Protein AF-A0A945ZRH5-F1 (afdb_monomer_lite)

Radius of gyration: 17.58 Å; chains: 1; bounding box: 38×45×38 Å

Structure (mmCIF, N/CA/C/O backbone):
data_AF-A0A945ZRH5-F1
#
_entry.id   AF-A0A945ZRH5-F1
#
loop_
_atom_site.group_PDB
_atom_site.id
_atom_site.type_symbol
_atom_site.label_atom_id
_atom_site.label_alt_id
_atom_site.label_comp_id
_atom_site.label_asym_id
_atom_site.label_entity_id
_atom_site.label_seq_id
_atom_site.pdbx_PDB_ins_code
_atom_site.Cartn_x
_atom_site.Cartn_y
_atom_site.Cartn_z
_atom_site.occupancy
_atom_site.B_iso_or_equiv
_atom_site.auth_seq_id
_atom_site.auth_comp_id
_atom_site.auth_asym_id
_atom_site.auth_atom_id
_atom_site.pdbx_PDB_model_num
ATOM 1 N N . MET A 1 1 ? 7.226 34.329 3.797 1.00 60.56 1 MET A N 1
ATOM 2 C CA . MET A 1 1 ? 7.108 33.212 4.760 1.00 60.56 1 MET A CA 1
ATOM 3 C C . MET A 1 1 ? 8.345 32.345 4.634 1.00 60.56 1 MET A C 1
ATOM 5 O O . MET A 1 1 ? 8.790 32.135 3.513 1.00 60.56 1 MET A O 1
ATOM 9 N N . GLN A 1 2 ? 8.923 31.903 5.750 1.00 81.62 2 GLN A N 1
ATOM 10 C CA . GLN A 1 2 ? 10.056 30.974 5.745 1.00 81.62 2 GLN A CA 1
ATOM 11 C C . GLN A 1 2 ? 9.517 29.561 5.473 1.00 81.62 2 GLN A C 1
ATOM 13 O O . GLN A 1 2 ? 8.526 29.160 6.083 1.00 81.62 2 GLN A O 1
ATOM 18 N N . ARG A 1 3 ? 10.103 28.850 4.506 1.00 89.69 3 ARG A N 1
ATOM 19 C CA . ARG A 1 3 ? 9.696 27.493 4.120 1.00 89.69 3 ARG A CA 1
ATOM 20 C C . ARG A 1 3 ? 10.306 26.486 5.099 1.00 89.69 3 ARG A C 1
ATOM 22 O O . ARG A 1 3 ? 11.506 26.534 5.347 1.00 89.69 3 ARG A O 1
ATOM 29 N N . THR A 1 4 ? 9.484 25.595 5.646 1.00 91.94 4 THR A N 1
ATOM 30 C CA . THR A 1 4 ? 9.933 24.447 6.450 1.00 91.94 4 THR A CA 1
ATOM 31 C C . THR A 1 4 ? 10.065 23.240 5.531 1.00 91.94 4 THR A C 1
ATOM 33 O O . THR A 1 4 ? 9.104 22.893 4.846 1.00 91.94 4 THR A O 1
ATOM 36 N N . GLU A 1 5 ? 11.237 22.609 5.499 1.00 94.75 5 GLU A N 1
ATOM 37 C CA . GLU A 1 5 ? 11.437 21.376 4.731 1.00 94.75 5 GLU A CA 1
ATOM 38 C C . GLU A 1 5 ? 10.861 20.162 5.471 1.00 94.75 5 GLU A C 1
ATOM 40 O O . GLU A 1 5 ? 10.885 20.112 6.702 1.00 94.75 5 GLU A O 1
ATOM 45 N N . ILE A 1 6 ? 10.372 19.168 4.719 1.00 94.12 6 ILE A N 1
ATOM 46 C CA . ILE A 1 6 ? 9.745 17.948 5.264 1.00 94.12 6 ILE A CA 1
ATOM 47 C C . ILE A 1 6 ? 10.688 17.204 6.219 1.00 94.12 6 ILE A C 1
ATOM 49 O O . ILE A 1 6 ? 10.257 16.740 7.273 1.00 94.12 6 ILE A O 1
ATOM 53 N N . GLU A 1 7 ? 11.979 17.151 5.884 1.00 94.31 7 GLU A N 1
ATOM 54 C CA . GLU A 1 7 ? 13.015 16.486 6.682 1.00 94.31 7 GLU A CA 1
ATOM 55 C C . GLU A 1 7 ? 13.052 16.979 8.136 1.00 94.31 7 GLU A C 1
ATOM 57 O O . GLU A 1 7 ? 13.271 16.191 9.050 1.00 94.31 7 GLU A O 1
ATOM 62 N N . GLN A 1 8 ? 12.750 18.260 8.376 1.00 95.12 8 GLN A N 1
ATOM 63 C CA . GLN A 1 8 ? 12.762 18.836 9.725 1.00 95.12 8 GLN A CA 1
ATOM 64 C C . GLN A 1 8 ? 11.660 18.266 10.629 1.00 95.12 8 GLN A C 1
ATOM 66 O O . GLN A 1 8 ? 11.777 18.331 11.851 1.00 95.12 8 GLN A O 1
ATOM 71 N N . LEU A 1 9 ? 10.579 17.740 10.048 1.00 94.19 9 LEU A N 1
ATOM 72 C CA . LEU A 1 9 ? 9.481 17.117 10.790 1.00 94.19 9 LEU A CA 1
ATOM 73 C C . LEU A 1 9 ? 9.654 15.599 10.914 1.00 94.19 9 LEU A C 1
ATOM 75 O O . LEU A 1 9 ? 9.133 15.005 11.860 1.00 94.19 9 LEU A O 1
ATOM 79 N N . GLY A 1 10 ? 10.353 14.977 9.961 1.00 94.94 10 GLY A N 1
ATOM 80 C CA . GLY A 1 10 ? 10.359 13.528 9.787 1.00 94.94 10 GLY A CA 1
ATOM 81 C C . GLY A 1 10 ? 8.971 12.972 9.445 1.00 94.94 10 GLY A C 1
ATOM 82 O O . GLY A 1 10 ? 7.972 13.693 9.412 1.00 94.94 10 GLY A O 1
ATOM 83 N N . GLU A 1 11 ? 8.897 11.666 9.208 1.00 91.81 11 GLU A N 1
ATOM 84 C CA . GLU A 1 11 ? 7.663 10.988 8.791 1.00 91.81 11 GLU A CA 1
ATOM 85 C C . GLU A 1 11 ? 6.545 11.120 9.835 1.00 91.81 11 GLU A C 1
ATOM 87 O O . GLU A 1 11 ? 5.513 11.740 9.580 1.00 91.81 11 GLU A O 1
ATOM 92 N N . PHE A 1 12 ? 6.774 10.630 11.057 1.00 92.31 12 PHE A N 1
ATOM 93 C CA . PHE A 1 12 ? 5.757 10.656 12.112 1.00 92.31 12 PHE A CA 1
ATOM 94 C C . PHE A 1 12 ? 5.356 12.077 12.529 1.00 92.31 12 PHE A C 1
ATOM 96 O O . PHE A 1 12 ? 4.213 12.317 12.922 1.00 92.31 12 PHE A O 1
ATOM 103 N N . GLY A 1 13 ? 6.288 13.035 12.469 1.00 94.50 13 GLY A N 1
ATOM 104 C CA . GLY A 1 13 ? 5.987 14.438 12.744 1.00 94.50 13 GLY A CA 1
ATOM 105 C C . GLY A 1 13 ? 5.123 15.060 11.651 1.00 94.50 13 GLY A C 1
ATOM 106 O O . GLY A 1 13 ? 4.170 15.776 11.966 1.00 94.50 13 GLY A O 1
ATOM 107 N N . LEU A 1 14 ? 5.406 14.744 10.384 1.00 95.62 14 LEU A N 1
ATOM 108 C CA . LEU A 1 14 ? 4.591 15.175 9.255 1.00 95.62 14 LEU A CA 1
ATOM 109 C C . LEU A 1 14 ? 3.185 14.566 9.316 1.00 95.62 14 LEU A C 1
ATOM 111 O O . LEU A 1 14 ? 2.218 15.318 9.213 1.00 95.62 14 LEU A O 1
ATOM 115 N N . ILE A 1 15 ? 3.064 13.254 9.553 1.00 94.19 15 ILE A N 1
ATOM 116 C CA . ILE A 1 15 ? 1.767 12.569 9.680 1.00 94.19 15 ILE A CA 1
ATOM 117 C C . ILE A 1 15 ? 0.928 13.250 10.758 1.00 94.19 15 ILE A C 1
ATOM 119 O O . ILE A 1 15 ? -0.155 13.742 10.454 1.00 94.19 15 ILE A O 1
ATOM 123 N N . ARG A 1 16 ? 1.454 13.384 11.986 1.00 93.31 16 ARG A N 1
ATOM 124 C CA . ARG A 1 16 ? 0.735 14.064 13.077 1.00 93.31 16 ARG A CA 1
ATOM 125 C C . ARG A 1 16 ? 0.287 15.467 12.683 1.00 93.31 16 ARG A C 1
ATOM 127 O O . ARG A 1 16 ? -0.853 15.837 12.935 1.00 93.31 16 ARG A O 1
ATOM 134 N N . ARG A 1 17 ? 1.162 16.253 12.047 1.00 94.75 17 ARG A N 1
ATOM 135 C CA . ARG A 1 17 ? 0.835 17.624 11.630 1.00 94.75 17 ARG A CA 1
ATOM 136 C C . ARG A 1 17 ? -0.300 17.667 10.604 1.00 94.75 17 ARG A C 1
ATOM 138 O O . ARG A 1 17 ? -1.128 18.574 10.672 1.00 94.75 17 ARG A O 1
ATOM 145 N N . LEU A 1 18 ? -0.317 16.738 9.650 1.00 95.56 18 LEU A N 1
ATOM 146 C CA . LEU A 1 18 ? -1.330 16.685 8.594 1.00 95.56 18 LEU A CA 1
ATOM 147 C C . LEU A 1 18 ? -2.671 16.139 9.092 1.00 95.56 18 LEU A C 1
ATOM 149 O O . LEU A 1 18 ? -3.709 16.507 8.547 1.00 95.56 18 LEU A O 1
ATOM 153 N N . THR A 1 19 ? -2.664 15.293 10.123 1.00 95.00 19 THR A N 1
ATOM 154 C CA . THR A 1 19 ? -3.865 14.573 10.568 1.00 95.00 19 THR A CA 1
ATOM 155 C C . THR A 1 19 ? -4.465 15.084 11.876 1.00 95.00 19 THR A C 1
ATOM 157 O O . THR A 1 19 ? -5.586 14.703 12.196 1.00 95.00 19 THR A O 1
ATOM 160 N N . GLN A 1 20 ? -3.799 16.003 12.588 1.00 93.94 20 GLN A N 1
ATOM 161 C CA . GLN A 1 20 ? -4.254 16.532 13.889 1.00 93.94 20 GLN A CA 1
ATOM 162 C C . GLN A 1 20 ? -5.676 17.125 13.890 1.00 93.94 20 GLN A C 1
ATOM 164 O O . GLN A 1 20 ? -6.364 17.055 14.903 1.00 93.94 20 GLN A O 1
ATOM 169 N N . GLU A 1 21 ? -6.129 17.693 12.769 1.00 93.81 21 GLU A N 1
ATOM 170 C CA . GLU A 1 21 ? -7.463 18.305 12.659 1.00 93.81 21 GLU A CA 1
ATOM 171 C C . GLU A 1 21 ? -8.535 17.333 12.132 1.00 93.81 21 GLU A C 1
ATOM 173 O O . GLU A 1 21 ? -9.714 17.689 12.045 1.00 93.81 21 GLU A O 1
ATOM 178 N N . ILE A 1 22 ? -8.154 16.105 11.759 1.00 92.69 22 ILE A N 1
ATOM 179 C CA . ILE A 1 22 ? -9.091 15.107 11.239 1.00 92.69 22 ILE A CA 1
ATOM 180 C C . ILE A 1 22 ? -9.942 14.588 12.396 1.00 92.69 22 ILE A C 1
ATOM 182 O O . ILE A 1 22 ? -9.452 13.959 13.330 1.00 92.69 22 ILE A O 1
ATOM 186 N N . LYS A 1 23 ? -11.252 14.824 12.310 1.00 90.69 23 LYS A N 1
ATOM 187 C CA . LYS A 1 23 ? -12.239 14.310 13.265 1.00 90.69 23 LYS A CA 1
ATOM 188 C C . LYS A 1 23 ? -12.985 13.135 12.654 1.00 90.69 23 LYS A C 1
ATOM 190 O O . LYS A 1 23 ? -13.409 13.207 11.500 1.00 90.69 23 LYS A O 1
ATOM 195 N N . HIS A 1 24 ? -13.198 12.079 13.435 1.00 89.50 24 HIS A N 1
ATOM 196 C CA . HIS A 1 24 ? -14.078 10.986 13.030 1.00 89.50 24 HIS A CA 1
ATOM 197 C C . HIS A 1 24 ? -15.506 11.515 12.874 1.00 89.50 24 HIS A C 1
ATOM 199 O O . HIS A 1 24 ? -16.098 12.024 13.823 1.00 89.50 24 HIS A O 1
ATOM 205 N N . GLN A 1 25 ? -16.034 11.434 11.654 1.00 92.44 25 GLN A N 1
ATOM 206 C CA . GLN A 1 25 ? -17.403 11.856 11.345 1.00 92.44 25 GLN A CA 1
ATOM 207 C C . GLN A 1 25 ? -18.384 10.686 11.375 1.00 92.44 25 GLN A C 1
ATOM 209 O O . GLN A 1 25 ? -19.549 10.867 11.717 1.00 92.44 25 GLN A O 1
ATOM 214 N N . GLN A 1 26 ? -17.918 9.495 11.004 1.00 94.12 26 GLN A N 1
ATOM 215 C CA . GLN A 1 26 ? -18.732 8.289 10.956 1.00 94.12 26 GLN A CA 1
ATOM 216 C C . GLN A 1 26 ? -18.582 7.527 12.267 1.00 94.12 26 GLN A C 1
ATOM 218 O O . GLN A 1 26 ? -17.465 7.242 12.696 1.00 94.12 26 GLN A O 1
ATOM 223 N N . SER A 1 27 ? -19.704 7.160 12.886 1.00 94.00 27 SER A N 1
ATOM 224 C CA . SER A 1 27 ? -19.705 6.366 14.121 1.00 94.00 27 SER A CA 1
ATOM 225 C C . SER A 1 27 ? -19.140 4.958 13.926 1.00 94.00 27 SER A C 1
ATOM 227 O O . SER A 1 27 ? -18.748 4.324 14.897 1.00 94.00 27 SER A O 1
ATOM 229 N N . SER A 1 28 ? -19.093 4.473 12.682 1.00 95.94 28 SER A N 1
ATOM 230 C CA . SER A 1 28 ? -18.474 3.196 12.329 1.00 95.94 28 SER A CA 1
ATOM 231 C C . SER A 1 28 ? -16.945 3.238 12.337 1.00 95.94 28 SER A C 1
ATOM 233 O O . SER A 1 28 ? -16.319 2.187 12.302 1.00 95.94 28 SER A O 1
ATOM 235 N N . THR A 1 29 ? -16.300 4.407 12.384 1.00 95.69 29 THR A N 1
ATOM 236 C CA . THR A 1 29 ? -14.836 4.476 12.487 1.00 95.69 29 THR A CA 1
ATOM 237 C C . THR A 1 29 ? -14.397 4.137 13.913 1.00 95.69 29 THR A C 1
ATOM 239 O O . THR A 1 29 ? -14.517 4.966 14.811 1.00 95.69 29 THR A O 1
ATOM 242 N N . LEU A 1 30 ? -13.876 2.923 14.115 1.00 94.19 30 LEU A N 1
ATOM 243 C CA . LEU A 1 30 ? -13.367 2.459 15.412 1.00 94.19 30 LEU A CA 1
ATOM 244 C C . LEU A 1 30 ? -11.915 2.891 15.643 1.00 94.19 30 LEU A C 1
ATOM 246 O O . LEU A 1 30 ? -11.547 3.234 16.764 1.00 94.19 30 LEU A O 1
ATOM 250 N N . LEU A 1 31 ? -11.106 2.875 14.581 1.00 94.25 31 LEU A N 1
ATOM 251 C CA . LEU A 1 31 ? -9.716 3.330 14.573 1.00 94.25 31 LEU A CA 1
ATOM 252 C C . LEU A 1 31 ? -9.433 4.046 13.249 1.00 94.25 31 LEU A C 1
ATOM 254 O O . LEU A 1 31 ? -9.740 3.511 12.184 1.00 94.25 31 LEU A O 1
ATOM 258 N N . GLY A 1 32 ? -8.881 5.258 13.319 1.00 91.81 32 GLY A N 1
ATOM 259 C CA . GLY A 1 32 ? -8.431 6.011 12.146 1.00 91.81 32 GLY A CA 1
ATOM 260 C C . GLY A 1 32 ? -6.910 6.092 12.059 1.00 91.81 32 GLY A C 1
ATOM 261 O O . GLY A 1 32 ? -6.226 5.093 12.223 1.00 91.81 32 GLY A O 1
ATOM 262 N N . VAL A 1 33 ? -6.379 7.287 11.788 1.00 91.00 33 VAL A N 1
ATOM 263 C CA . VAL A 1 33 ? -4.933 7.502 11.620 1.00 91.00 33 VAL A CA 1
ATOM 264 C C . VAL A 1 33 ? -4.176 7.216 12.919 1.00 91.00 33 VAL A C 1
ATOM 266 O O . VAL A 1 33 ? -4.522 7.781 13.956 1.00 91.00 33 VAL A O 1
ATOM 269 N N . GLY A 1 34 ? -3.088 6.445 12.836 1.00 83.06 34 GLY A N 1
ATOM 270 C CA . GLY A 1 34 ? -2.119 6.300 13.930 1.00 83.06 34 GLY A CA 1
ATOM 271 C C . GLY A 1 34 ? -1.569 4.891 14.149 1.00 83.06 34 GLY A C 1
ATOM 272 O O . GLY A 1 34 ? -0.641 4.754 14.938 1.00 83.06 34 GLY A O 1
ATOM 273 N N . ASP A 1 35 ? -2.119 3.893 13.463 1.00 88.94 35 ASP A N 1
ATOM 274 C CA . ASP A 1 35 ? -1.699 2.486 13.506 1.00 88.94 35 ASP A CA 1
ATOM 275 C C . ASP A 1 35 ? -1.499 1.953 12.072 1.00 88.94 35 ASP A C 1
ATOM 277 O O . ASP A 1 35 ? -1.723 2.705 11.116 1.00 88.94 35 ASP A O 1
ATOM 281 N N . ASP A 1 36 ? -1.128 0.679 11.915 1.00 93.19 36 ASP A N 1
ATOM 282 C CA . ASP A 1 36 ? -0.828 0.057 10.608 1.00 93.19 3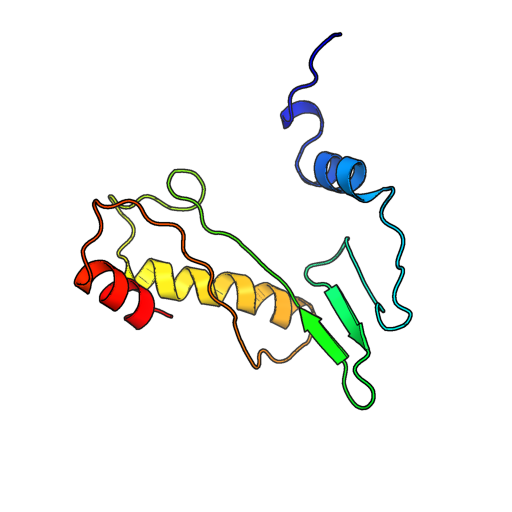6 ASP A CA 1
ATOM 283 C C . ASP A 1 36 ? -2.043 0.016 9.652 1.00 93.19 36 ASP A C 1
ATOM 285 O O . ASP A 1 36 ? -1.894 -0.063 8.435 1.00 93.19 36 ASP A O 1
ATOM 289 N N . ALA A 1 37 ? -3.273 0.088 10.174 1.00 96.12 37 ALA A N 1
ATOM 290 C CA . ALA A 1 37 ? -4.488 0.163 9.363 1.00 96.12 37 ALA A CA 1
ATOM 291 C C . ALA A 1 37 ? -5.646 0.861 10.094 1.00 96.12 37 ALA A C 1
ATOM 293 O O . ALA A 1 37 ? -5.697 0.929 11.323 1.00 96.12 37 ALA A O 1
ATOM 294 N N . ALA A 1 38 ? -6.647 1.312 9.335 1.00 96.25 38 ALA A N 1
ATOM 295 C CA . ALA A 1 38 ? -7.906 1.791 9.895 1.00 96.25 38 ALA A CA 1
ATOM 296 C C . ALA A 1 38 ? -8.871 0.627 10.166 1.00 96.25 38 ALA A C 1
ATOM 298 O O . ALA A 1 38 ? -8.906 -0.361 9.428 1.00 96.25 38 ALA A O 1
ATOM 299 N N . VAL A 1 39 ? -9.709 0.767 11.198 1.00 96.94 39 VAL A N 1
ATOM 300 C CA . VAL A 1 39 ? -10.720 -0.231 11.576 1.00 96.94 39 VAL A CA 1
ATOM 301 C C . VAL A 1 39 ? -12.112 0.381 11.489 1.00 96.94 39 VAL A C 1
ATOM 303 O O . VAL A 1 39 ? -12.413 1.390 12.130 1.00 96.94 39 VAL A O 1
ATOM 306 N N . ILE A 1 40 ? -12.976 -0.271 10.717 1.00 96.69 40 ILE A N 1
ATOM 307 C CA . ILE A 1 40 ? -14.355 0.134 10.465 1.00 96.69 40 ILE A CA 1
ATOM 308 C C . ILE A 1 40 ? -15.298 -0.943 11.007 1.00 96.69 40 ILE A C 1
ATOM 310 O O . ILE A 1 40 ? -15.141 -2.134 10.732 1.00 96.69 40 ILE A O 1
ATOM 314 N N . ASP A 1 41 ? -16.293 -0.521 11.776 1.00 96.19 41 ASP A N 1
ATOM 315 C CA . ASP A 1 41 ? -17.407 -1.353 12.202 1.00 96.19 41 ASP A CA 1
ATOM 316 C C . ASP A 1 41 ? -18.359 -1.604 11.026 1.00 96.19 41 ASP A C 1
ATOM 318 O O . ASP A 1 41 ? -18.893 -0.667 10.426 1.00 96.19 41 ASP A O 1
ATOM 322 N N . SER A 1 42 ? -18.566 -2.879 10.699 1.00 94.19 42 SER A N 1
ATOM 323 C CA . SER A 1 42 ? -19.508 -3.326 9.668 1.00 94.19 42 SER A CA 1
ATOM 324 C C . SER A 1 42 ? -20.633 -4.198 10.240 1.00 94.19 42 SER A C 1
ATOM 326 O O . SER A 1 42 ? -21.296 -4.919 9.496 1.00 94.19 42 SER A O 1
ATOM 328 N N . GLY A 1 43 ? -20.859 -4.139 11.558 1.00 93.50 43 GLY A N 1
ATOM 329 C CA . GLY A 1 43 ? -21.833 -4.959 12.274 1.00 93.50 43 GLY A CA 1
ATOM 330 C C . GLY A 1 43 ? -21.192 -6.235 12.811 1.00 93.50 43 GLY A C 1
ATOM 331 O O . GLY A 1 43 ? -20.399 -6.196 13.747 1.00 93.50 43 GLY A O 1
ATOM 332 N N . ASP A 1 44 ? -21.513 -7.384 12.214 1.00 91.69 44 ASP A N 1
ATOM 333 C CA . ASP A 1 44 ? -21.080 -8.697 12.726 1.00 91.69 44 ASP A CA 1
ATOM 334 C C . ASP A 1 44 ? -19.557 -8.907 12.677 1.00 91.69 44 ASP A C 1
ATOM 336 O O . ASP A 1 44 ? -19.009 -9.773 13.363 1.00 91.69 44 ASP A O 1
ATOM 340 N N . LYS A 1 45 ? -18.860 -8.134 11.839 1.00 92.81 45 LYS A N 1
ATOM 341 C CA . LYS A 1 45 ? -17.404 -8.161 11.690 1.00 92.81 45 LYS A CA 1
ATOM 342 C C . LYS A 1 45 ? -16.840 -6.747 11.630 1.00 92.81 45 LYS A C 1
ATOM 344 O O . LYS A 1 45 ? -17.545 -5.773 11.364 1.00 92.81 45 LYS A O 1
ATOM 349 N N . ARG A 1 46 ? -15.528 -6.658 11.826 1.00 95.56 46 ARG A N 1
ATOM 350 C CA . ARG A 1 46 ? -14.748 -5.441 11.596 1.00 95.56 46 ARG A CA 1
ATOM 351 C C . ARG A 1 46 ? -14.030 -5.553 10.262 1.00 95.56 46 ARG A C 1
ATOM 353 O O . ARG A 1 46 ? -13.479 -6.607 9.947 1.00 95.56 46 ARG A O 1
ATOM 360 N N . VAL A 1 47 ? -14.031 -4.464 9.511 1.00 96.75 47 VAL A N 1
ATOM 361 C CA . VAL A 1 47 ? -13.225 -4.311 8.303 1.00 96.75 47 VAL A CA 1
ATOM 362 C C . VAL A 1 47 ? -11.950 -3.580 8.691 1.00 96.75 47 VAL A C 1
ATOM 364 O O . VAL A 1 47 ? -12.009 -2.514 9.299 1.00 96.75 47 VAL A O 1
ATOM 367 N N . VAL A 1 48 ? -10.809 -4.167 8.347 1.00 97.50 48 VAL A N 1
ATOM 368 C CA . VAL A 1 48 ? -9.491 -3.550 8.511 1.00 97.50 48 VAL A CA 1
ATOM 369 C C . VAL A 1 48 ? -8.997 -3.156 7.129 1.00 97.50 48 VAL A C 1
ATOM 371 O O . VAL A 1 48 ? -9.020 -3.982 6.216 1.00 97.50 48 VAL A O 1
ATOM 374 N N . ILE A 1 49 ? -8.612 -1.894 6.964 1.00 96.44 49 ILE A N 1
ATOM 375 C CA . ILE A 1 49 ? -8.219 -1.330 5.674 1.00 96.44 49 ILE A CA 1
ATOM 376 C C . ILE A 1 49 ? -6.907 -0.560 5.806 1.00 96.44 49 ILE A C 1
ATOM 378 O O . ILE A 1 49 ? -6.797 0.366 6.608 1.00 96.44 49 ILE A O 1
ATOM 382 N N . SER A 1 50 ? -5.931 -0.948 4.992 1.00 96.00 50 SER A N 1
ATOM 383 C CA . SER A 1 50 ? -4.684 -0.217 4.770 1.00 96.00 50 SER A CA 1
ATOM 384 C C . SER A 1 50 ? -4.556 0.092 3.278 1.00 96.00 50 SER A C 1
ATOM 386 O O . SER A 1 50 ? -5.241 -0.508 2.442 1.00 96.00 50 SER A O 1
ATOM 388 N N . THR A 1 51 ? -3.721 1.068 2.951 1.00 95.31 51 THR A N 1
ATOM 389 C CA . THR A 1 51 ? -3.346 1.385 1.579 1.00 95.31 51 THR A CA 1
ATOM 390 C C . THR A 1 51 ? -1.911 1.867 1.556 1.00 95.31 51 THR A C 1
ATOM 392 O O . THR A 1 51 ? -1.559 2.805 2.262 1.00 95.31 51 THR A O 1
ATOM 395 N N . ASP A 1 52 ? -1.135 1.291 0.649 1.00 95.31 52 ASP A N 1
ATOM 396 C CA . ASP A 1 52 ? 0.273 1.616 0.489 1.00 95.31 52 ASP A CA 1
ATOM 397 C C . ASP A 1 52 ? 0.633 1.800 -0.986 1.00 95.31 52 ASP A C 1
ATOM 399 O O . ASP A 1 52 ? 0.057 1.161 -1.873 1.00 95.31 52 ASP A O 1
ATOM 403 N N . MET A 1 53 ? 1.588 2.689 -1.269 1.00 95.38 53 MET A N 1
ATOM 404 C CA . MET A 1 53 ? 1.995 3.016 -2.637 1.00 95.38 53 MET A CA 1
ATOM 405 C C . MET A 1 53 ? 3.481 2.749 -2.861 1.00 95.38 53 MET A C 1
ATOM 407 O O . MET A 1 53 ? 4.339 3.323 -2.199 1.00 95.38 53 MET A O 1
ATOM 411 N N . LEU A 1 54 ? 3.790 1.957 -3.892 1.00 96.44 54 LEU A N 1
ATOM 412 C CA . LEU A 1 54 ? 5.154 1.792 -4.389 1.00 96.44 54 LEU A CA 1
ATOM 413 C C . LEU A 1 54 ? 5.405 2.755 -5.553 1.00 96.44 54 LEU A C 1
ATOM 415 O O . LEU A 1 54 ? 4.736 2.704 -6.581 1.00 96.44 54 LEU A O 1
ATOM 419 N N . VAL A 1 55 ? 6.404 3.617 -5.386 1.00 96.00 55 VAL A N 1
ATOM 420 C CA . VAL A 1 55 ? 6.767 4.684 -6.334 1.00 96.00 55 VAL A CA 1
ATOM 421 C C . VAL A 1 55 ? 8.162 4.432 -6.902 1.00 96.00 55 VAL A C 1
ATOM 423 O O . VAL A 1 55 ? 9.107 4.212 -6.140 1.00 96.00 55 VAL A O 1
ATOM 426 N N . GLU A 1 56 ? 8.295 4.482 -8.227 1.00 94.94 56 GLU A N 1
ATOM 427 C CA . GLU A 1 56 ? 9.580 4.346 -8.925 1.00 94.94 56 GLU A CA 1
ATOM 428 C C . GLU A 1 56 ? 10.544 5.474 -8.519 1.00 94.94 56 GLU A C 1
ATOM 430 O O . GLU A 1 56 ? 10.155 6.637 -8.432 1.00 94.94 56 GLU A O 1
ATOM 435 N N . GLY A 1 57 ? 11.803 5.131 -8.244 1.00 94.06 57 GLY A N 1
ATOM 436 C CA . GLY A 1 57 ? 12.822 6.059 -7.743 1.00 94.06 57 GLY A CA 1
ATOM 437 C C . GLY A 1 57 ? 12.761 6.318 -6.232 1.00 94.06 57 GLY A C 1
ATOM 438 O O . GLY A 1 57 ? 13.650 6.978 -5.701 1.00 94.06 57 GLY A O 1
ATOM 439 N N . VAL A 1 58 ? 11.751 5.782 -5.534 1.00 94.56 58 VAL A N 1
ATOM 440 C CA . VAL A 1 58 ? 11.636 5.834 -4.064 1.00 94.56 58 VAL A CA 1
ATOM 441 C C . VAL A 1 58 ? 11.655 4.427 -3.467 1.00 94.56 58 VAL A C 1
ATOM 443 O O . VAL A 1 58 ? 12.475 4.127 -2.606 1.00 94.56 58 VAL A O 1
ATOM 446 N N . HIS A 1 59 ? 10.776 3.543 -3.946 1.00 94.75 59 HIS A N 1
ATOM 447 C CA . HIS A 1 59 ? 10.555 2.208 -3.375 1.00 94.75 59 HIS A CA 1
ATOM 448 C C . HIS A 1 59 ? 11.105 1.066 -4.239 1.00 94.75 59 HIS A C 1
ATOM 450 O O . HIS A 1 59 ? 11.281 -0.062 -3.757 1.00 94.75 59 HIS A O 1
ATOM 456 N N . PHE A 1 60 ? 11.307 1.333 -5.529 1.00 94.38 60 PHE A N 1
ATOM 457 C CA . PHE A 1 60 ? 11.861 0.404 -6.508 1.00 94.38 60 PHE A CA 1
ATOM 458 C C . PHE A 1 60 ? 12.450 1.171 -7.697 1.00 94.38 60 PHE A C 1
ATOM 460 O O . PHE A 1 60 ? 12.198 2.363 -7.870 1.00 94.38 60 PHE A O 1
ATOM 467 N N . ASP A 1 61 ? 13.189 0.460 -8.539 1.00 93.69 61 ASP A N 1
ATOM 468 C CA . ASP A 1 61 ? 13.722 0.956 -9.804 1.00 93.69 61 ASP A CA 1
ATOM 469 C C . ASP A 1 61 ? 13.565 -0.140 -10.850 1.00 93.69 61 ASP A C 1
ATOM 471 O O . ASP A 1 61 ? 13.885 -1.312 -10.618 1.00 93.69 61 ASP A O 1
ATOM 475 N N . MET A 1 62 ? 13.060 0.256 -12.007 1.00 89.25 62 MET A N 1
ATOM 476 C CA . MET A 1 62 ? 12.776 -0.642 -13.117 1.00 89.25 62 MET A CA 1
ATOM 477 C C . MET A 1 62 ? 14.027 -1.320 -13.688 1.00 89.25 62 MET A C 1
ATOM 479 O O . MET A 1 62 ? 13.914 -2.360 -14.330 1.00 89.25 62 MET A O 1
ATOM 483 N N . SER A 1 63 ? 15.217 -0.774 -13.433 1.00 90.69 63 SER A N 1
ATOM 484 C CA . SER A 1 63 ? 16.491 -1.320 -13.911 1.00 90.69 63 SER A CA 1
ATOM 485 C C . SER A 1 63 ? 16.891 -2.616 -13.196 1.00 90.69 63 SER A C 1
ATOM 487 O O . SER A 1 63 ? 17.705 -3.374 -13.718 1.00 90.69 63 SER A O 1
ATOM 489 N N . TYR A 1 64 ? 16.349 -2.874 -12.000 1.00 90.12 64 TYR A N 1
ATOM 490 C CA . TYR A 1 64 ? 16.703 -4.039 -11.178 1.00 90.12 64 TYR A CA 1
ATOM 491 C C . TYR A 1 64 ? 15.515 -4.722 -10.483 1.00 90.12 64 TYR A C 1
ATOM 493 O O . TYR A 1 64 ? 15.715 -5.722 -9.793 1.00 90.12 64 TYR A O 1
ATOM 501 N N . ALA A 1 65 ? 14.281 -4.248 -10.681 1.00 92.44 65 ALA A N 1
ATOM 502 C CA . ALA A 1 65 ? 13.069 -4.893 -10.179 1.00 92.44 65 ALA A C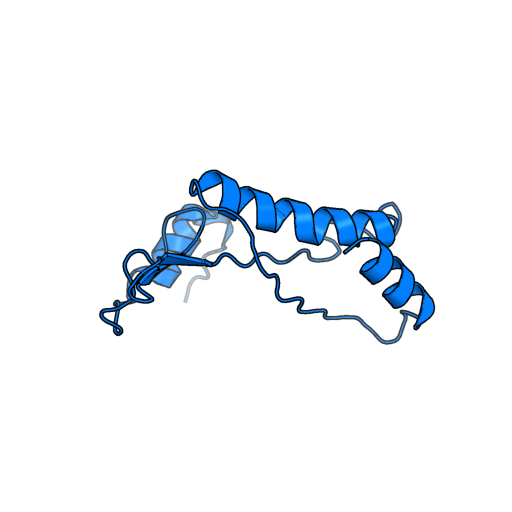A 1
ATOM 503 C C . ALA A 1 65 ? 12.247 -5.512 -11.328 1.00 92.44 65 ALA A C 1
ATOM 505 O O . ALA A 1 65 ? 11.546 -4.784 -12.032 1.00 92.44 65 ALA A O 1
ATOM 506 N 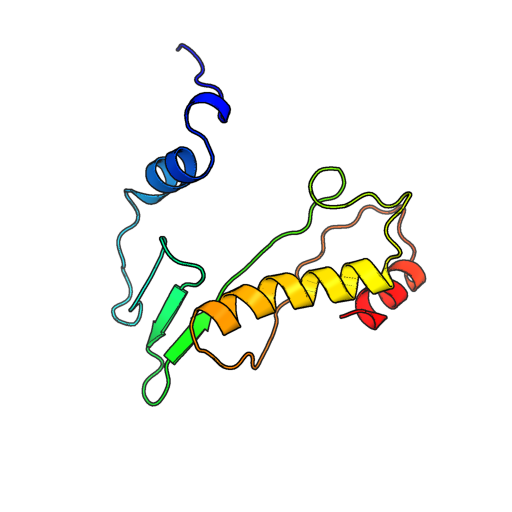N . PRO A 1 66 ? 12.276 -6.848 -11.512 1.00 95.25 66 PRO A N 1
ATOM 507 C CA . PRO A 1 66 ? 11.367 -7.521 -12.435 1.00 95.25 66 PRO A CA 1
ATOM 508 C C . PRO A 1 66 ? 9.906 -7.233 -12.076 1.00 95.25 66 PRO A C 1
ATOM 510 O O . PRO A 1 66 ? 9.529 -7.315 -10.904 1.00 95.25 66 PRO A O 1
ATOM 513 N N . LEU A 1 67 ? 9.069 -6.950 -13.077 1.00 95.81 67 LEU A N 1
ATOM 514 C CA . LEU A 1 67 ? 7.683 -6.508 -12.871 1.00 95.81 67 LEU A CA 1
ATOM 515 C C . LEU A 1 67 ? 6.848 -7.513 -12.081 1.00 95.81 67 LEU A C 1
ATOM 517 O O . LEU A 1 67 ? 6.131 -7.130 -11.161 1.00 95.81 67 LEU A O 1
ATOM 521 N N . LYS A 1 68 ? 7.027 -8.809 -12.337 1.00 97.19 68 LYS A N 1
ATOM 522 C CA . LYS A 1 68 ? 6.366 -9.861 -11.559 1.00 97.19 68 LYS A CA 1
ATOM 523 C C . LYS A 1 68 ? 6.727 -9.820 -10.069 1.00 97.19 68 LYS A C 1
ATOM 525 O O . LYS A 1 68 ? 5.872 -10.000 -9.208 1.00 97.19 68 LYS A O 1
ATOM 530 N N . HIS A 1 69 ? 7.992 -9.563 -9.737 1.00 97.00 69 HIS A N 1
ATOM 531 C CA . HIS A 1 69 ? 8.413 -9.435 -8.338 1.00 97.00 69 HIS A CA 1
ATOM 532 C C . HIS A 1 69 ? 7.899 -8.135 -7.716 1.00 97.00 69 HIS A C 1
ATOM 534 O O . HIS A 1 69 ? 7.583 -8.110 -6.528 1.00 97.00 69 HIS A O 1
ATOM 540 N N . LEU A 1 70 ? 7.794 -7.068 -8.512 1.00 97.06 70 LEU A N 1
ATOM 541 C CA . LEU A 1 70 ? 7.182 -5.820 -8.074 1.00 97.06 70 LEU A CA 1
ATOM 542 C C . LEU A 1 70 ? 5.696 -6.015 -7.738 1.00 97.06 70 LEU A C 1
ATOM 544 O O . LEU A 1 70 ? 5.268 -5.537 -6.693 1.00 97.06 70 LEU A O 1
ATOM 548 N N . GLY A 1 71 ? 4.949 -6.764 -8.556 1.00 97.44 71 GLY A N 1
ATOM 549 C CA . GLY A 1 71 ? 3.556 -7.134 -8.279 1.00 97.44 71 GLY A CA 1
ATOM 550 C C . GLY A 1 71 ? 3.423 -7.902 -6.964 1.00 97.44 71 GLY A C 1
ATOM 551 O O . GLY A 1 71 ? 2.679 -7.488 -6.075 1.00 97.44 71 GLY A O 1
ATOM 552 N N . TYR A 1 72 ? 4.259 -8.929 -6.775 1.00 97.62 72 TYR A N 1
ATOM 553 C CA . TYR A 1 72 ? 4.292 -9.703 -5.530 1.00 97.62 72 TYR A CA 1
ATOM 554 C C . TYR A 1 72 ? 4.614 -8.831 -4.311 1.00 97.62 72 TYR A C 1
ATOM 556 O O . TYR A 1 72 ? 3.971 -8.947 -3.264 1.00 97.62 72 TYR A O 1
ATOM 564 N N . LYS A 1 73 ? 5.602 -7.934 -4.436 1.00 96.56 73 LYS A N 1
ATOM 565 C CA . LYS A 1 73 ? 5.964 -6.984 -3.379 1.00 96.56 73 LYS A CA 1
ATOM 566 C C . LYS A 1 73 ? 4.795 -6.050 -3.064 1.00 96.56 73 LYS A C 1
ATOM 568 O O . LYS A 1 73 ? 4.518 -5.856 -1.887 1.00 96.56 73 LYS A O 1
ATOM 573 N N . ALA A 1 74 ? 4.110 -5.511 -4.077 1.00 97.00 74 ALA A N 1
ATOM 574 C CA . ALA A 1 74 ? 2.987 -4.585 -3.906 1.00 97.00 74 ALA A CA 1
ATOM 575 C C . ALA A 1 74 ? 1.855 -5.192 -3.067 1.00 97.00 74 ALA A C 1
ATOM 577 O O . ALA A 1 74 ? 1.316 -4.522 -2.185 1.00 97.00 74 ALA A O 1
ATOM 578 N N . VAL A 1 75 ? 1.546 -6.471 -3.288 1.00 97.81 75 VAL A N 1
ATOM 579 C CA . VAL A 1 75 ? 0.573 -7.200 -2.467 1.00 97.81 75 VAL A CA 1
ATOM 580 C C . VAL A 1 75 ? 1.150 -7.500 -1.084 1.00 97.81 75 VAL A C 1
ATOM 582 O O . VAL A 1 75 ? 0.533 -7.170 -0.076 1.00 97.81 75 VAL A O 1
ATOM 585 N N . SER A 1 76 ? 2.354 -8.073 -1.017 1.00 97.19 76 SER A N 1
ATOM 586 C CA . SER A 1 76 ? 2.944 -8.559 0.238 1.00 97.19 76 SER A CA 1
ATOM 587 C C . SER A 1 76 ? 3.125 -7.468 1.296 1.00 97.19 76 SER A C 1
ATOM 589 O O . SER A 1 76 ? 2.898 -7.743 2.472 1.00 97.19 76 SER A O 1
ATOM 591 N N . VAL A 1 77 ? 3.504 -6.243 0.905 1.00 96.31 77 VAL A N 1
ATOM 592 C CA . VAL A 1 77 ? 3.654 -5.129 1.863 1.00 96.31 77 VAL A CA 1
ATOM 593 C C . VAL A 1 77 ? 2.310 -4.742 2.483 1.00 96.31 77 VAL A C 1
ATOM 595 O O . VAL A 1 77 ? 2.202 -4.712 3.700 1.00 96.31 77 VAL A O 1
ATOM 598 N N . ASN A 1 78 ? 1.250 -4.610 1.678 1.00 97.06 78 ASN A N 1
ATOM 599 C CA . ASN A 1 78 ? -0.087 -4.274 2.178 1.00 97.06 78 ASN A CA 1
ATOM 600 C C . ASN A 1 78 ? -0.689 -5.409 3.029 1.00 97.06 78 ASN A C 1
ATOM 602 O O . ASN A 1 78 ? -1.380 -5.159 4.015 1.00 97.06 78 ASN A O 1
ATOM 606 N N . LEU A 1 79 ? -0.438 -6.676 2.670 1.00 97.38 79 LEU A N 1
ATOM 607 C CA . LEU A 1 79 ? -0.880 -7.814 3.484 1.00 97.38 79 LEU A CA 1
ATOM 608 C C . LEU A 1 79 ? -0.195 -7.841 4.855 1.00 97.38 79 LEU A C 1
ATOM 610 O O . LEU A 1 79 ? -0.807 -8.310 5.817 1.00 97.38 79 LEU A O 1
ATOM 614 N N . SER A 1 80 ? 1.047 -7.354 4.947 1.00 97.19 80 SER A N 1
ATOM 615 C CA . SER A 1 80 ? 1.798 -7.293 6.202 1.00 97.19 80 SER A CA 1
ATOM 616 C C . SER A 1 80 ? 1.082 -6.423 7.234 1.00 97.19 80 SER A C 1
ATOM 618 O O . SER A 1 80 ? 0.899 -6.880 8.360 1.00 97.19 80 SER A O 1
ATOM 620 N N . ASP A 1 81 ? 0.600 -5.241 6.844 1.00 97.06 81 ASP A N 1
ATOM 621 C CA . ASP A 1 81 ? -0.128 -4.324 7.735 1.00 97.06 81 ASP A CA 1
ATOM 622 C C . ASP A 1 81 ? -1.415 -4.956 8.272 1.00 97.06 81 ASP A C 1
ATOM 624 O O . ASP A 1 81 ? -1.703 -4.933 9.467 1.00 97.06 81 ASP A O 1
ATOM 628 N N . ILE A 1 82 ? -2.188 -5.606 7.397 1.00 97.88 82 ILE A N 1
ATOM 629 C CA . ILE A 1 82 ? -3.427 -6.280 7.805 1.00 97.88 82 ILE A CA 1
ATOM 630 C C . ILE A 1 82 ? -3.130 -7.417 8.794 1.00 97.88 82 ILE A C 1
ATOM 632 O O . ILE A 1 82 ? -3.858 -7.595 9.775 1.00 97.88 82 ILE A O 1
ATOM 636 N N . CYS A 1 83 ? -2.050 -8.170 8.567 1.00 97.19 83 CYS A N 1
ATOM 637 C CA . CYS A 1 83 ? -1.614 -9.212 9.493 1.00 97.19 83 CYS A CA 1
ATOM 638 C C . CYS A 1 83 ? -1.120 -8.631 10.827 1.00 97.19 83 CYS A C 1
ATOM 640 O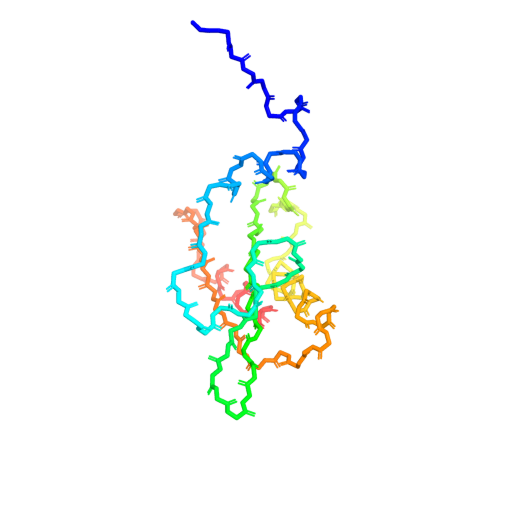 O . CYS A 1 83 ? -1.412 -9.212 11.874 1.00 97.19 83 CYS A O 1
ATOM 642 N N . ALA A 1 84 ? -0.414 -7.495 10.812 1.00 97.12 84 ALA A N 1
ATOM 643 C CA . ALA A 1 84 ? 0.048 -6.799 12.016 1.00 97.12 84 ALA A CA 1
ATOM 644 C C . ALA A 1 84 ? -1.128 -6.374 12.912 1.00 97.12 84 ALA A C 1
ATOM 646 O O . ALA A 1 84 ? -1.065 -6.505 14.134 1.00 97.12 84 ALA A O 1
ATOM 647 N N . MET A 1 85 ? -2.263 -6.035 12.296 1.00 97.06 85 MET A N 1
ATOM 648 C CA . MET A 1 85 ? -3.528 -5.726 12.971 1.00 97.06 85 MET A CA 1
ATOM 649 C C . MET A 1 85 ? -4.321 -6.962 13.435 1.00 97.06 85 MET A C 1
ATOM 651 O O . MET A 1 85 ? -5.484 -6.846 13.834 1.00 97.06 85 MET A O 1
ATOM 655 N N . ASN A 1 86 ? -3.719 -8.157 13.389 1.00 96.38 86 ASN A N 1
ATOM 656 C CA . ASN A 1 86 ? -4.338 -9.436 13.751 1.00 96.38 86 ASN A CA 1
ATOM 657 C C . ASN A 1 86 ? -5.630 -9.729 12.955 1.00 96.38 86 ASN A C 1
ATOM 659 O O . ASN A 1 86 ? -6.582 -10.328 13.468 1.00 96.38 86 ASN A O 1
ATOM 663 N N . ALA A 1 87 ? -5.675 -9.284 11.697 1.00 97.00 87 ALA A N 1
ATOM 664 C CA . ALA A 1 87 ? -6.781 -9.517 10.780 1.00 97.00 87 ALA A CA 1
ATOM 665 C C . ALA A 1 87 ? -6.391 -10.496 9.665 1.00 97.00 87 ALA A C 1
ATOM 667 O O . ALA A 1 87 ? -5.219 -10.714 9.366 1.00 97.00 87 ALA A O 1
ATOM 668 N N . ILE A 1 88 ? -7.405 -11.102 9.045 1.00 96.75 88 ILE A N 1
ATOM 669 C CA . ILE A 1 88 ? -7.230 -11.997 7.898 1.00 96.75 88 ILE A CA 1
ATOM 670 C C . ILE A 1 88 ? -7.479 -11.177 6.627 1.00 96.75 88 ILE A C 1
ATOM 672 O O . ILE A 1 88 ? -8.601 -10.689 6.451 1.00 96.75 88 ILE A O 1
ATOM 676 N N . PRO A 1 89 ? -6.491 -11.032 5.728 1.00 96.75 89 PRO A N 1
ATOM 677 C CA . PRO A 1 89 ? -6.707 -10.368 4.451 1.00 96.75 89 PRO A CA 1
ATOM 678 C C . PRO A 1 89 ? -7.702 -11.147 3.587 1.00 96.75 89 PRO A C 1
ATOM 680 O O . PRO A 1 89 ? -7.638 -12.373 3.503 1.00 96.75 89 PRO A O 1
ATOM 683 N N . THR A 1 90 ? -8.627 -10.442 2.937 1.00 96.25 90 THR A N 1
ATOM 684 C CA . THR A 1 90 ? -9.693 -11.080 2.138 1.00 96.25 90 THR A CA 1
ATOM 685 C C . THR A 1 90 ? -9.831 -10.515 0.733 1.00 96.25 90 THR A C 1
ATOM 687 O O . THR A 1 90 ? -10.224 -11.242 -0.177 1.00 96.25 90 THR A O 1
ATOM 690 N N . GLN A 1 91 ? -9.537 -9.230 0.549 1.00 96.00 91 GLN A N 1
ATOM 691 C CA . GLN A 1 91 ? -9.697 -8.506 -0.706 1.00 96.00 91 GLN A CA 1
ATOM 692 C C . GLN A 1 91 ? -8.598 -7.451 -0.812 1.00 96.00 91 GLN A C 1
ATOM 694 O O . GLN A 1 91 ? -8.135 -6.937 0.205 1.00 96.00 91 GLN A O 1
ATOM 699 N N . ILE A 1 92 ? -8.210 -7.123 -2.043 1.00 97.06 92 ILE A N 1
ATOM 700 C CA . ILE A 1 92 ? -7.264 -6.050 -2.342 1.00 97.06 92 ILE A CA 1
ATOM 701 C C . ILE A 1 92 ? -7.843 -5.143 -3.425 1.00 97.06 92 ILE A C 1
ATOM 703 O O . ILE A 1 92 ? -8.588 -5.589 -4.299 1.00 97.06 92 ILE A O 1
ATOM 707 N N . THR A 1 93 ? -7.475 -3.868 -3.376 1.00 97.06 93 THR A N 1
ATOM 708 C CA . THR A 1 93 ? -7.706 -2.910 -4.459 1.00 97.06 93 THR A CA 1
ATOM 709 C C . THR A 1 93 ? -6.368 -2.487 -5.031 1.00 97.06 93 THR A C 1
ATOM 711 O O . THR A 1 93 ? -5.434 -2.232 -4.275 1.00 97.06 93 THR A O 1
ATOM 714 N N . VAL A 1 94 ? -6.281 -2.377 -6.353 1.00 96.94 94 VAL A N 1
ATOM 715 C CA . VAL A 1 94 ? -5.039 -2.025 -7.044 1.00 96.94 94 VAL A CA 1
ATOM 716 C C . VAL A 1 94 ? -5.248 -0.723 -7.811 1.00 96.94 94 VAL A C 1
ATOM 718 O O . VAL A 1 94 ? -6.143 -0.623 -8.648 1.00 96.94 94 VAL A O 1
ATOM 721 N N . SER A 1 95 ? -4.414 0.275 -7.515 1.00 96.81 95 SER A N 1
ATOM 722 C CA . SER A 1 95 ? -4.331 1.533 -8.259 1.00 96.81 95 SER A CA 1
ATOM 723 C C . SER A 1 95 ? -2.953 1.629 -8.901 1.00 96.81 95 SER A C 1
ATOM 725 O O . SER A 1 95 ? -1.941 1.507 -8.214 1.00 96.81 95 SER A O 1
ATOM 727 N N . ILE A 1 96 ? -2.909 1.812 -10.221 1.00 95.69 96 ILE A N 1
ATOM 728 C CA . ILE A 1 96 ? -1.666 1.836 -10.998 1.00 95.69 96 ILE A CA 1
ATOM 729 C C . ILE A 1 96 ? -1.595 3.139 -11.787 1.00 95.69 96 ILE A C 1
ATOM 731 O O . ILE A 1 96 ? -2.513 3.480 -12.532 1.00 95.69 96 ILE A O 1
ATOM 735 N N . ALA A 1 97 ? -0.466 3.832 -11.659 1.00 95.75 97 ALA A N 1
ATOM 736 C CA . ALA A 1 97 ? -0.096 4.961 -12.498 1.00 95.75 97 ALA A CA 1
ATOM 737 C C . ALA A 1 97 ? 1.142 4.582 -13.318 1.00 95.75 97 ALA A C 1
ATOM 739 O O . ALA A 1 97 ? 2.199 4.300 -12.759 1.00 95.75 97 ALA A O 1
ATOM 740 N N . VAL A 1 98 ? 1.012 4.571 -14.645 1.00 94.69 98 VAL A N 1
ATOM 741 C CA . VAL A 1 98 ? 2.095 4.225 -15.579 1.00 94.69 98 VAL A CA 1
ATOM 742 C C . VAL A 1 98 ? 2.148 5.222 -16.728 1.00 94.69 98 VAL A C 1
ATOM 744 O O . VAL A 1 98 ? 1.134 5.800 -17.118 1.00 94.69 98 VAL A O 1
ATOM 747 N N . SER A 1 99 ? 3.343 5.443 -17.273 1.00 93.62 99 SER A N 1
ATOM 748 C CA . SER A 1 99 ? 3.525 6.251 -18.480 1.00 93.62 99 SER A CA 1
ATOM 749 C C . SER A 1 99 ? 3.363 5.407 -19.746 1.00 93.62 99 SER A C 1
ATOM 751 O O . SER A 1 99 ? 3.411 4.178 -19.709 1.00 93.62 99 SER A O 1
ATOM 753 N N . SER A 1 100 ? 3.239 6.068 -20.897 1.00 95.12 100 SER A N 1
ATOM 754 C CA . SER A 1 100 ? 3.059 5.429 -22.210 1.00 95.12 100 SER A CA 1
ATOM 755 C C . SER A 1 100 ? 4.239 4.572 -22.692 1.00 95.12 100 SER A C 1
ATOM 757 O O . SER A 1 100 ? 4.165 3.995 -23.771 1.00 95.12 100 SER A O 1
ATOM 759 N N . ARG A 1 101 ? 5.335 4.490 -21.925 1.00 93.81 101 ARG A N 1
ATOM 760 C CA . ARG A 1 101 ? 6.494 3.640 -22.245 1.00 93.81 101 ARG A CA 1
ATOM 761 C C . ARG A 1 101 ? 6.271 2.161 -21.921 1.00 93.81 101 ARG A C 1
ATOM 763 O O . ARG A 1 101 ? 7.048 1.332 -22.380 1.00 93.81 101 ARG A O 1
ATOM 770 N N . PHE A 1 102 ? 5.274 1.843 -21.096 1.00 94.94 102 PHE A N 1
ATOM 771 C CA . PHE A 1 102 ? 4.961 0.467 -20.721 1.00 94.94 102 PHE A CA 1
ATOM 772 C C . PHE A 1 102 ? 4.070 -0.183 -21.777 1.00 94.94 102 PHE A C 1
ATOM 774 O O . PHE A 1 102 ? 3.082 0.409 -22.213 1.00 94.94 102 PHE A O 1
ATOM 781 N N . SER A 1 103 ? 4.431 -1.399 -22.182 1.00 96.62 103 SER A N 1
ATOM 782 C CA . SER A 1 103 ? 3.589 -2.213 -23.053 1.00 96.62 103 SER A CA 1
ATOM 783 C C . SER A 1 103 ? 2.495 -2.916 -22.247 1.00 96.62 103 SER A C 1
ATOM 785 O O . SER A 1 103 ? 2.534 -2.949 -21.015 1.00 96.62 103 SER A O 1
ATOM 787 N N . VAL A 1 104 ? 1.516 -3.492 -22.945 1.00 97.50 104 VAL A N 1
ATOM 788 C CA . VAL A 1 104 ? 0.464 -4.295 -22.306 1.00 97.50 104 VAL A CA 1
ATOM 789 C C . VAL A 1 104 ? 1.078 -5.515 -21.620 1.00 97.50 104 VAL A C 1
ATOM 791 O O . VAL A 1 104 ? 0.768 -5.782 -20.468 1.00 97.50 104 VAL A O 1
ATOM 794 N N . GLU A 1 105 ? 2.042 -6.168 -22.267 1.00 97.81 105 GLU A N 1
ATOM 795 C CA . GLU A 1 105 ? 2.724 -7.358 -21.749 1.00 97.81 105 GLU A CA 1
ATOM 796 C C . GLU A 1 105 ? 3.495 -7.056 -20.460 1.00 97.81 105 GLU A C 1
ATOM 798 O O . GLU A 1 105 ? 3.544 -7.882 -19.555 1.00 97.81 105 GLU A O 1
ATOM 803 N N . ALA A 1 106 ? 4.062 -5.853 -20.336 1.00 96.00 106 ALA A N 1
ATOM 804 C CA . ALA A 1 106 ? 4.693 -5.417 -19.095 1.00 96.00 106 ALA A CA 1
ATOM 805 C C . ALA A 1 106 ? 3.671 -5.330 -17.943 1.00 96.00 106 ALA A C 1
ATOM 807 O O . ALA A 1 106 ? 3.959 -5.722 -16.811 1.00 96.00 106 ALA A O 1
ATOM 808 N N . LEU A 1 107 ? 2.457 -4.843 -18.219 1.00 97.19 107 LEU A N 1
ATOM 809 C CA . LEU A 1 107 ? 1.382 -4.820 -17.226 1.00 97.19 107 LEU A CA 1
ATOM 810 C C . LEU A 1 107 ? 0.858 -6.228 -16.930 1.00 97.19 107 LEU A C 1
ATOM 812 O O 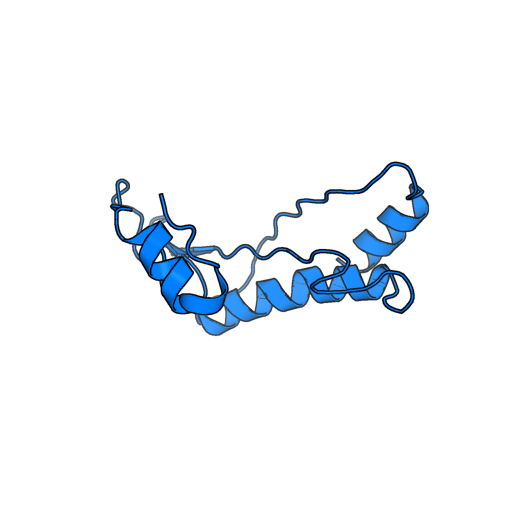. LEU A 1 107 ? 0.586 -6.523 -15.769 1.00 97.19 107 LEU A O 1
ATOM 816 N N . ASP A 1 108 ? 0.794 -7.108 -17.928 1.00 98.00 108 ASP A N 1
ATOM 817 C CA . ASP A 1 108 ? 0.466 -8.519 -17.717 1.00 98.00 108 ASP A CA 1
ATOM 818 C C . ASP A 1 108 ? 1.496 -9.191 -16.798 1.00 98.00 108 ASP A C 1
ATOM 820 O O . ASP A 1 108 ? 1.120 -9.926 -15.887 1.00 98.00 108 ASP A O 1
ATOM 824 N N . GLU A 1 109 ? 2.792 -8.903 -16.964 1.00 97.75 109 GLU A N 1
ATOM 825 C CA . GLU A 1 109 ? 3.836 -9.411 -16.066 1.00 97.75 109 GLU A CA 1
ATOM 826 C C . GLU A 1 109 ? 3.692 -8.887 -14.636 1.00 97.75 109 G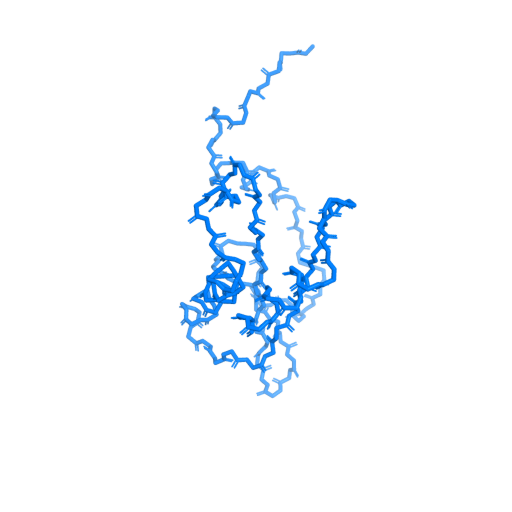LU A C 1
ATOM 828 O O . GLU A 1 109 ? 3.878 -9.651 -13.686 1.00 97.75 109 GLU A O 1
ATOM 833 N N . LEU A 1 110 ? 3.353 -7.604 -14.471 1.00 97.50 110 LEU A N 1
ATOM 834 C CA . LEU A 1 110 ? 3.067 -7.019 -13.161 1.00 97.50 110 LEU A CA 1
ATOM 835 C C . LEU A 1 110 ? 1.888 -7.739 -12.495 1.00 97.50 110 LEU A C 1
ATOM 837 O O . LEU A 1 110 ? 2.014 -8.193 -11.359 1.00 97.50 110 LEU A O 1
ATOM 841 N N . TYR A 1 111 ? 0.769 -7.885 -13.211 1.00 97.94 111 TYR A N 1
ATOM 842 C CA . TYR A 1 111 ? -0.435 -8.546 -12.705 1.00 97.94 111 TYR A CA 1
ATOM 843 C C . TYR A 1 111 ? -0.257 -10.048 -12.497 1.00 97.94 111 TYR A C 1
ATOM 845 O O . TYR A 1 111 ? -0.890 -10.603 -11.614 1.00 97.94 111 TYR A O 1
ATOM 853 N N . ALA A 1 112 ? 0.636 -10.712 -13.231 1.00 98.06 112 ALA A N 1
ATOM 854 C CA . ALA A 1 112 ? 0.996 -12.104 -12.964 1.00 98.06 112 ALA A CA 1
ATOM 855 C C . ALA A 1 112 ? 1.760 -12.287 -11.637 1.00 98.06 112 ALA A C 1
ATOM 857 O O . ALA A 1 112 ? 1.989 -13.424 -11.211 1.00 98.06 112 ALA A O 1
ATOM 858 N N . GLY A 1 113 ? 2.238 -11.194 -11.038 1.00 97.00 113 GLY A N 1
ATOM 859 C CA . GLY A 1 113 ? 2.840 -11.168 -9.709 1.00 97.00 113 GLY A CA 1
ATOM 860 C C . GLY A 1 113 ? 1.879 -10.792 -8.582 1.00 97.00 113 GLY A C 1
ATOM 861 O O . GLY A 1 113 ? 2.184 -11.102 -7.432 1.00 97.00 113 GLY A O 1
ATOM 862 N N . ILE A 1 114 ? 0.777 -10.114 -8.911 1.00 96.50 114 ILE A N 1
ATOM 863 C CA . ILE A 1 114 ? -0.309 -9.743 -7.990 1.00 96.50 114 ILE A CA 1
ATOM 864 C C . ILE A 1 114 ? -1.176 -10.978 -7.724 1.00 96.50 114 ILE A C 1
ATOM 866 O O . ILE A 1 114 ? -1.501 -11.205 -6.539 1.00 96.50 114 ILE A O 1
#

Foldseek 3Di:
DDDDDPVVQPDVRVQCVVCVPPDDPDPQFPADPDALWTWGHPDPDIDTDDDDDDDDPPNDHPVPDQLLNVLLVRVVVRCVSCVVVVHDDDDDDDDDDDDPVDDPVSVVSNPNND

Sequence (114 aa):
MQRTEIEQLGEFGLIRRLTQEIKHQQSSTLLGVGDDAAVIDSGDKRVVISTDMLVEGVHFDMSYAPLKHLGYKAVSVNLSDICAMNAIPTQITVSIAVSSRFSVEALDELYAGI

Secondary structure (DSSP, 8-state):
-PPPPGGGTHHHHHHHHHHTTPPP-STTEEE-BTBSSEEEE-SSSEEEE------BTTTB-TTT--HHHHHHHHHHHHHHHHHHTT-------------TTS-HHHHHHHHTT-

pLDDT: mean 94.65, std 4.2, range [60.56, 98.06]